Protein AF-A0A7Y2FUN9-F1 (afdb_monomer_lite)

pLDDT: mean 79.73, std 9.75, range [54.25, 91.06]

Structure (mmCIF, N/CA/C/O backbone):
data_AF-A0A7Y2FUN9-F1
#
_entry.id   AF-A0A7Y2FUN9-F1
#
loop_
_atom_site.group_PDB
_atom_site.id
_atom_site.type_symbol
_atom_site.label_atom_id
_atom_site.label_alt_id
_atom_site.label_comp_id
_atom_site.label_asym_id
_atom_site.label_entity_id
_atom_site.label_seq_id
_atom_site.pdbx_PDB_ins_code
_atom_site.Cartn_x
_atom_site.Cartn_y
_atom_site.Cartn_z
_atom_site.occupancy
_atom_site.B_iso_or_equiv
_atom_site.auth_seq_id
_atom_site.auth_comp_id
_atom_site.auth_asym_id
_atom_site.auth_atom_id
_atom_site.pdbx_PDB_model_num
ATOM 1 N N . SER A 1 1 ? 39.808 -18.293 -32.177 1.00 82.62 1 SER A N 1
ATOM 2 C CA . SER A 1 1 ? 39.380 -17.826 -33.513 1.00 82.62 1 SER A CA 1
ATOM 3 C C . SER A 1 1 ? 38.622 -16.516 -33.355 1.00 82.62 1 SER A C 1
ATOM 5 O O . SER A 1 1 ? 37.945 -16.348 -32.348 1.00 82.62 1 SER A O 1
ATOM 7 N N . LEU A 1 2 ? 38.736 -15.586 -34.310 1.00 87.00 2 LEU A N 1
ATOM 8 C CA . LEU A 1 2 ? 38.075 -14.269 -34.248 1.00 87.00 2 LEU A CA 1
ATOM 9 C C . LEU A 1 2 ? 36.550 -14.390 -34.024 1.00 87.00 2 LEU A C 1
ATOM 11 O O . LEU A 1 2 ? 35.965 -13.614 -33.278 1.00 87.00 2 LEU A O 1
ATOM 15 N N . GLY A 1 3 ? 35.929 -15.432 -34.592 1.00 87.19 3 GLY A N 1
ATOM 16 C CA . GLY A 1 3 ? 34.507 -15.733 -34.398 1.00 87.19 3 GLY A CA 1
ATOM 17 C C . GLY A 1 3 ? 34.121 -16.062 -32.952 1.00 87.19 3 GLY A C 1
ATOM 18 O O . GLY A 1 3 ? 33.076 -15.617 -32.496 1.00 87.19 3 GLY A O 1
ATOM 19 N N . ALA A 1 4 ? 34.974 -16.758 -32.193 1.00 86.56 4 ALA A N 1
ATOM 20 C CA . ALA A 1 4 ? 34.702 -17.047 -30.781 1.00 86.56 4 ALA A CA 1
ATOM 21 C C . ALA A 1 4 ? 34.724 -15.774 -29.918 1.00 86.56 4 ALA A C 1
ATOM 23 O O . ALA A 1 4 ? 33.929 -15.642 -28.992 1.00 86.56 4 ALA A O 1
ATOM 24 N N . LEU A 1 5 ? 35.593 -14.816 -30.258 1.00 91.06 5 LEU A N 1
ATOM 25 C CA . LEU A 1 5 ? 35.672 -13.523 -29.575 1.00 91.06 5 LEU A CA 1
ATOM 26 C C . LEU A 1 5 ? 34.407 -12.683 -29.820 1.00 91.06 5 LEU A C 1
ATOM 28 O O . LEU A 1 5 ? 33.891 -12.051 -28.904 1.00 91.06 5 LEU A O 1
ATOM 32 N N . LEU A 1 6 ? 33.883 -12.724 -31.047 1.00 91.00 6 LEU A N 1
ATOM 33 C CA . LEU A 1 6 ? 32.671 -12.005 -31.443 1.00 91.00 6 LEU A CA 1
ATOM 34 C C . LEU A 1 6 ? 31.428 -12.584 -30.749 1.00 91.00 6 LEU A C 1
ATOM 36 O O . LEU A 1 6 ? 30.619 -11.839 -30.201 1.00 91.00 6 LEU A O 1
ATOM 40 N N . VAL A 1 7 ? 31.323 -13.915 -30.685 1.00 88.44 7 VAL A N 1
ATOM 41 C CA . VAL A 1 7 ? 30.255 -14.602 -29.940 1.00 88.44 7 VAL A CA 1
ATOM 42 C C . VAL A 1 7 ? 30.332 -14.282 -28.445 1.00 88.44 7 VAL A C 1
ATOM 44 O O . VAL A 1 7 ? 29.310 -13.966 -27.840 1.00 88.44 7 VAL A O 1
ATOM 47 N N . ALA A 1 8 ? 31.530 -14.293 -27.854 1.00 88.31 8 ALA A N 1
ATOM 48 C CA . ALA A 1 8 ? 31.714 -13.928 -26.452 1.00 88.31 8 ALA A CA 1
ATOM 49 C C . ALA A 1 8 ? 31.281 -12.479 -26.163 1.00 88.31 8 ALA A C 1
ATOM 51 O O . ALA A 1 8 ? 30.641 -12.228 -25.144 1.00 88.31 8 ALA A O 1
ATOM 52 N N . LEU A 1 9 ? 31.569 -11.539 -27.071 1.00 89.88 9 LEU A N 1
ATOM 53 C CA . LEU A 1 9 ? 31.160 -10.137 -26.942 1.00 89.88 9 LEU A CA 1
ATOM 54 C C . LEU A 1 9 ? 29.630 -9.979 -26.977 1.00 89.88 9 LEU A C 1
ATOM 56 O O . LEU A 1 9 ? 29.065 -9.275 -26.146 1.00 89.88 9 LEU A O 1
ATOM 60 N N . VAL A 1 10 ? 28.951 -10.664 -27.903 1.00 87.50 10 VAL A N 1
ATOM 61 C CA . VAL A 1 10 ? 27.481 -10.626 -28.017 1.00 87.50 10 VAL A CA 1
ATOM 62 C C . VAL A 1 10 ? 26.814 -11.206 -26.770 1.00 87.50 10 VAL A C 1
ATOM 64 O O . VAL A 1 10 ? 25.850 -10.629 -26.260 1.00 87.50 10 VAL A O 1
ATOM 67 N N . LEU A 1 11 ? 27.344 -12.313 -26.243 1.00 85.06 11 LEU A N 1
ATOM 68 C CA . LEU A 1 11 ? 26.851 -12.916 -25.005 1.00 85.06 11 LEU A CA 1
ATOM 69 C C . LEU A 1 11 ? 27.076 -12.004 -23.795 1.00 85.06 11 LEU A C 1
ATOM 71 O O . LEU A 1 11 ? 26.181 -11.880 -22.965 1.00 85.06 11 LEU A O 1
ATOM 75 N N . LEU A 1 12 ? 28.225 -11.326 -23.718 1.00 85.56 12 LEU A N 1
ATOM 76 C CA . LEU A 1 12 ? 28.517 -10.358 -22.658 1.00 85.56 12 LEU A CA 1
ATOM 77 C C . LEU A 1 12 ? 27.546 -9.178 -22.674 1.00 85.56 12 LEU A C 1
ATOM 79 O O . LEU A 1 12 ? 27.010 -8.828 -21.630 1.00 85.56 12 LEU A O 1
ATOM 83 N N . VAL A 1 13 ? 27.287 -8.591 -23.843 1.00 82.75 13 VAL A N 1
ATOM 84 C CA . VAL A 1 13 ? 26.360 -7.455 -23.970 1.00 82.75 13 VAL A CA 1
ATOM 85 C C . VAL A 1 13 ? 24.930 -7.875 -23.627 1.00 82.75 13 VAL A C 1
ATOM 87 O O . VAL A 1 13 ? 24.243 -7.183 -22.878 1.00 82.75 13 VAL A O 1
ATOM 90 N N . SER A 1 14 ? 24.499 -9.039 -24.116 1.00 76.25 14 SER A N 1
ATOM 91 C CA . SER A 1 14 ? 23.151 -9.559 -23.852 1.00 76.25 14 SER A CA 1
ATOM 92 C C . SER A 1 14 ? 22.962 -9.923 -22.374 1.00 76.25 14 SER A C 1
ATOM 94 O O . SER A 1 14 ? 21.943 -9.592 -21.771 1.00 76.25 14 SER A O 1
ATOM 96 N N . GLY A 1 15 ? 23.968 -10.561 -21.769 1.00 74.50 15 GLY A N 1
ATOM 97 C CA . GLY A 1 15 ? 23.970 -10.916 -20.352 1.00 74.50 15 GLY A CA 1
ATOM 98 C C . GLY A 1 15 ? 24.065 -9.699 -19.435 1.00 74.50 15 GLY A C 1
ATOM 99 O O . GLY A 1 15 ? 23.396 -9.667 -18.408 1.00 74.50 15 GLY A O 1
ATOM 100 N N . ALA A 1 16 ? 24.828 -8.672 -19.817 1.00 79.00 16 ALA A N 1
ATOM 101 C CA . ALA A 1 16 ? 24.927 -7.427 -19.061 1.00 79.00 16 ALA A CA 1
ATOM 102 C C . ALA A 1 16 ? 23.596 -6.664 -19.033 1.00 79.00 16 ALA A C 1
ATOM 104 O O . ALA A 1 16 ? 23.243 -6.121 -17.993 1.00 79.00 16 ALA A O 1
ATOM 105 N N . GLY A 1 17 ? 22.833 -6.665 -20.133 1.00 72.62 17 GLY A N 1
ATOM 106 C CA . GLY A 1 17 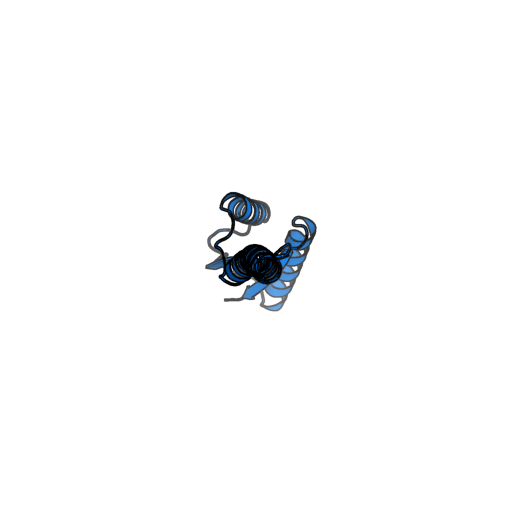? 21.495 -6.067 -20.169 1.00 72.62 17 GLY A CA 1
ATOM 107 C C . GLY A 1 17 ? 20.519 -6.755 -19.210 1.00 72.62 17 GLY A C 1
ATOM 108 O O . GLY A 1 17 ? 19.868 -6.083 -18.416 1.00 72.62 17 GLY A O 1
ATOM 109 N N . LEU A 1 18 ? 20.488 -8.092 -19.228 1.00 68.50 18 LEU A N 1
ATOM 110 C CA . LEU A 1 18 ? 19.686 -8.907 -18.304 1.00 68.50 18 LEU A CA 1
ATOM 111 C C . LEU A 1 18 ? 20.117 -8.733 -16.844 1.00 68.50 18 LEU A C 1
ATOM 113 O O . LEU A 1 18 ? 19.280 -8.651 -15.948 1.00 68.50 18 LEU A O 1
ATOM 117 N N . PHE A 1 19 ? 21.426 -8.672 -16.600 1.00 72.81 19 PHE A N 1
ATOM 118 C CA . PHE A 1 19 ? 21.967 -8.439 -15.269 1.00 72.81 19 PHE A CA 1
ATOM 119 C C . PHE A 1 19 ? 21.602 -7.046 -14.762 1.00 72.81 19 PHE A C 1
ATOM 121 O O . PHE A 1 19 ? 21.212 -6.906 -13.611 1.00 72.81 19 PHE A O 1
ATOM 128 N N . TRP A 1 20 ? 21.686 -6.024 -15.616 1.00 67.81 20 TRP A N 1
ATOM 129 C CA . TRP A 1 20 ? 21.338 -4.659 -15.246 1.00 67.81 20 TRP A CA 1
ATOM 130 C C . TRP A 1 20 ? 19.846 -4.517 -14.953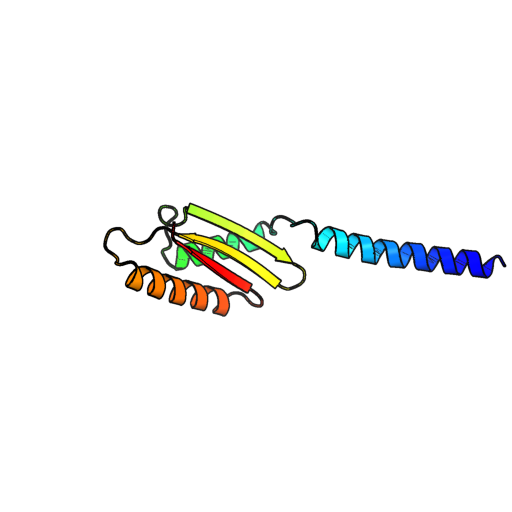 1.00 67.81 20 TRP A C 1
ATOM 132 O O . TRP A 1 20 ? 19.495 -3.943 -13.930 1.00 67.81 20 TRP A O 1
ATOM 142 N N . SER A 1 21 ? 18.966 -5.088 -15.783 1.00 62.81 21 SER A N 1
ATOM 143 C CA . SER A 1 21 ? 17.524 -5.067 -15.510 1.00 62.81 21 SER A CA 1
ATOM 144 C C . SER A 1 21 ? 17.179 -5.804 -14.216 1.00 62.81 21 SER A C 1
ATOM 146 O O . SER A 1 21 ? 16.436 -5.278 -13.399 1.00 62.81 21 SER A O 1
ATOM 148 N N . ALA A 1 22 ? 17.777 -6.976 -13.981 1.00 61.19 22 ALA A N 1
ATOM 149 C CA . ALA A 1 22 ? 17.554 -7.732 -12.752 1.00 61.19 22 ALA A CA 1
ATOM 150 C C . ALA A 1 22 ? 18.144 -7.037 -11.514 1.00 61.19 22 ALA A C 1
ATOM 152 O O . ALA A 1 22 ? 17.562 -7.113 -10.439 1.00 61.19 22 ALA A O 1
ATOM 153 N N . ALA A 1 23 ? 19.290 -6.363 -11.647 1.00 59.62 23 ALA A N 1
ATOM 154 C CA . ALA A 1 23 ? 19.901 -5.598 -10.565 1.00 59.62 23 ALA A CA 1
ATOM 155 C C . ALA A 1 23 ? 19.090 -4.340 -10.232 1.00 59.62 23 ALA A C 1
ATOM 157 O O . ALA A 1 23 ? 18.957 -4.018 -9.056 1.00 59.62 23 ALA A O 1
ATOM 158 N N . LEU A 1 24 ? 18.519 -3.665 -11.236 1.00 60.44 24 LEU A N 1
ATOM 159 C CA . LEU A 1 24 ? 17.585 -2.560 -11.019 1.00 60.44 24 LEU A CA 1
ATOM 160 C C . LEU A 1 24 ? 16.299 -3.046 -10.342 1.00 60.44 24 LEU A C 1
ATOM 162 O O . LEU A 1 24 ? 15.881 -2.427 -9.379 1.00 60.44 24 LEU A O 1
ATOM 166 N N . ASP A 1 25 ? 15.731 -4.185 -10.745 1.00 56.44 25 ASP A N 1
ATOM 167 C CA . ASP A 1 25 ? 14.568 -4.778 -10.059 1.00 56.44 25 ASP A CA 1
ATOM 168 C C . ASP A 1 25 ? 14.867 -5.200 -8.604 1.00 56.44 25 ASP A C 1
ATOM 170 O O . ASP A 1 25 ? 13.948 -5.375 -7.803 1.00 56.44 25 ASP A O 1
ATOM 174 N N . LEU A 1 26 ? 16.146 -5.392 -8.25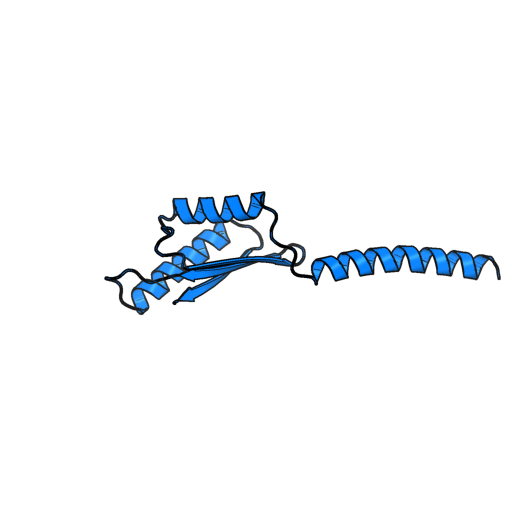5 1.00 55.75 26 LEU A N 1
ATOM 175 C CA . LEU A 1 26 ? 16.590 -5.774 -6.912 1.00 55.75 26 LEU A CA 1
ATOM 176 C C . LEU A 1 26 ? 16.868 -4.570 -6.004 1.00 55.75 26 LEU A C 1
ATOM 178 O O . LEU A 1 26 ? 16.814 -4.692 -4.780 1.00 55.75 26 LEU A O 1
ATOM 182 N N . VAL A 1 27 ? 17.202 -3.421 -6.590 1.00 54.25 27 VAL A N 1
ATOM 183 C CA . VAL A 1 27 ? 17.321 -2.154 -5.873 1.00 54.25 27 VAL A CA 1
ATOM 184 C C . VAL A 1 27 ? 15.910 -1.596 -5.783 1.00 54.25 27 VAL A C 1
ATOM 186 O O . VAL A 1 27 ? 15.398 -1.165 -6.804 1.00 54.25 27 VAL A O 1
ATOM 189 N N . ASP A 1 28 ? 15.283 -1.644 -4.598 1.00 55.00 28 ASP A N 1
ATOM 190 C CA . ASP A 1 28 ? 13.917 -1.147 -4.343 1.00 55.00 28 ASP A CA 1
ATOM 191 C C . ASP A 1 28 ? 13.703 0.217 -5.026 1.00 55.00 28 ASP A C 1
ATOM 193 O O . ASP A 1 28 ? 14.047 1.274 -4.487 1.00 55.00 28 ASP A O 1
ATOM 197 N N . HIS A 1 29 ? 13.172 0.197 -6.249 1.00 55.84 29 HIS A N 1
ATOM 198 C CA . HIS A 1 29 ? 12.883 1.415 -6.972 1.00 55.84 29 HIS A CA 1
ATOM 199 C C . HIS A 1 29 ? 11.660 2.037 -6.296 1.00 55.84 29 HIS A C 1
ATOM 201 O O . HIS A 1 29 ? 10.660 1.336 -6.092 1.00 55.84 29 HIS A O 1
ATOM 207 N N . PRO A 1 30 ? 11.722 3.328 -5.919 1.00 54.78 30 PRO A N 1
ATOM 208 C CA . PRO A 1 30 ? 10.545 4.023 -5.428 1.00 54.78 30 PRO A CA 1
ATOM 209 C C . PRO A 1 30 ? 9.448 3.915 -6.485 1.00 54.78 30 PRO A C 1
ATOM 211 O O . PRO A 1 30 ? 9.727 3.973 -7.687 1.00 54.78 30 PRO A O 1
ATOM 214 N N . LEU A 1 31 ? 8.223 3.684 -6.016 1.00 62.84 31 LEU A N 1
ATOM 215 C CA . LEU A 1 31 ? 7.070 3.462 -6.873 1.00 62.84 31 LEU A CA 1
ATOM 216 C C . LEU A 1 31 ? 6.906 4.599 -7.890 1.00 62.84 31 LEU A C 1
ATOM 218 O O . LEU A 1 31 ? 7.245 5.749 -7.602 1.00 62.84 31 LEU A O 1
ATOM 222 N N . ASP A 1 32 ? 6.369 4.290 -9.073 1.00 66.50 32 ASP A N 1
ATOM 223 C CA . ASP A 1 32 ? 6.005 5.341 -10.021 1.00 66.50 32 ASP A CA 1
ATOM 224 C C . ASP A 1 32 ?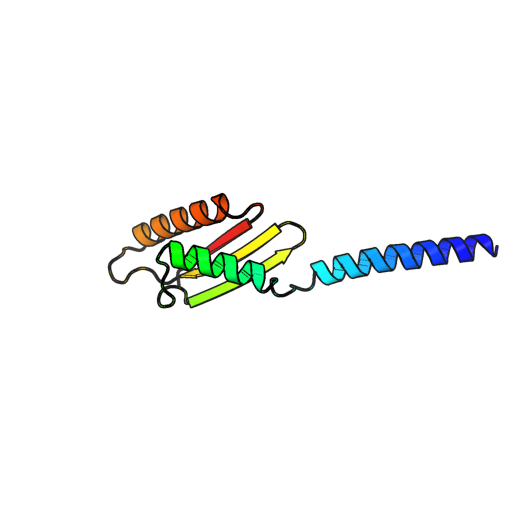 4.997 6.290 -9.334 1.00 66.50 32 ASP A C 1
ATOM 226 O O . ASP A 1 32 ? 4.008 5.807 -8.765 1.00 66.50 32 ASP A O 1
ATOM 230 N N . PRO A 1 33 ? 5.207 7.621 -9.367 1.00 64.25 33 PRO A N 1
ATOM 231 C CA . PRO A 1 33 ? 4.329 8.586 -8.704 1.00 64.25 33 PRO A CA 1
ATOM 232 C C . PRO A 1 33 ? 2.849 8.439 -9.088 1.00 64.25 33 PRO A C 1
ATOM 234 O O . PRO A 1 33 ? 1.961 8.771 -8.299 1.00 64.25 33 PRO A O 1
ATOM 237 N N . CYS A 1 34 ? 2.561 7.932 -10.292 1.00 66.75 34 CYS A N 1
ATOM 238 C CA . CYS A 1 34 ? 1.194 7.678 -10.743 1.00 66.75 34 CYS A CA 1
ATOM 239 C C . CYS A 1 34 ? 0.541 6.502 -10.001 1.00 66.75 34 CYS A C 1
ATOM 241 O O . CYS A 1 34 ? -0.652 6.541 -9.698 1.00 66.75 34 CYS A O 1
ATOM 243 N N . GLU A 1 35 ? 1.308 5.454 -9.698 1.00 70.25 35 GLU A N 1
ATOM 244 C CA . GLU A 1 35 ? 0.822 4.289 -8.957 1.00 70.25 35 GLU A CA 1
ATOM 245 C C . GLU A 1 35 ? 0.611 4.630 -7.483 1.00 70.25 35 GLU A C 1
ATOM 247 O O . GLU A 1 35 ? -0.414 4.268 -6.905 1.00 70.25 35 GLU A O 1
ATOM 252 N N . GLU A 1 36 ? 1.530 5.401 -6.902 1.00 75.00 36 GLU A N 1
ATOM 253 C CA . GLU A 1 36 ? 1.415 5.872 -5.523 1.00 75.00 36 GLU A CA 1
ATOM 254 C C . GLU A 1 36 ? 0.177 6.764 -5.349 1.00 75.00 36 GLU A C 1
ATOM 256 O O . GLU A 1 36 ? -0.608 6.577 -4.418 1.00 75.00 36 GLU A O 1
ATOM 261 N N . SER A 1 37 ? -0.075 7.666 -6.304 1.00 77.25 37 SER A N 1
ATOM 262 C CA . SER A 1 37 ? -1.271 8.512 -6.301 1.00 77.25 37 SER A CA 1
ATOM 263 C C . SER A 1 37 ? -2.572 7.703 -6.382 1.00 77.25 37 SER A C 1
ATOM 265 O O . SER A 1 37 ? -3.544 8.055 -5.712 1.00 77.25 37 SER A O 1
ATOM 267 N N . ASN A 1 38 ? -2.597 6.596 -7.133 1.00 79.81 38 ASN A N 1
ATOM 268 C CA . ASN A 1 38 ? -3.761 5.706 -7.189 1.00 79.81 38 ASN A CA 1
ATOM 269 C C . ASN A 1 38 ? -4.015 4.998 -5.852 1.00 79.81 38 ASN A C 1
ATOM 271 O O . ASN A 1 38 ? -5.168 4.918 -5.428 1.00 79.81 38 ASN A O 1
ATOM 275 N N . ILE A 1 39 ? -2.966 4.527 -5.169 1.00 80.38 39 ILE A N 1
ATOM 276 C CA . ILE A 1 39 ? -3.095 3.924 -3.832 1.00 80.38 39 ILE A CA 1
ATOM 277 C C . ILE A 1 39 ? -3.640 4.961 -2.846 1.00 80.38 39 ILE A C 1
ATOM 279 O O . ILE A 1 39 ? -4.612 4.688 -2.148 1.00 80.38 39 ILE A O 1
ATOM 283 N N . ILE A 1 40 ? -3.086 6.177 -2.838 1.00 80.88 40 ILE A N 1
ATOM 284 C CA . ILE A 1 40 ? -3.558 7.269 -1.973 1.00 80.88 40 ILE A CA 1
ATOM 285 C C . ILE A 1 40 ? -5.022 7.615 -2.273 1.00 80.88 40 ILE A C 1
ATOM 287 O O . ILE A 1 40 ? -5.809 7.839 -1.354 1.00 80.88 40 ILE A O 1
ATOM 291 N N . ARG A 1 41 ? -5.420 7.641 -3.551 1.00 81.56 41 ARG A N 1
ATOM 292 C CA . ARG A 1 41 ? -6.813 7.898 -3.935 1.00 81.56 41 ARG A CA 1
ATOM 293 C C . ARG A 1 41 ? -7.754 6.820 -3.400 1.00 81.56 41 ARG A C 1
ATOM 295 O O . ARG A 1 41 ? -8.779 7.169 -2.827 1.00 81.56 41 ARG A O 1
ATOM 302 N N . LEU A 1 42 ? -7.384 5.546 -3.529 1.00 81.31 42 LEU A N 1
ATOM 303 C CA . LEU A 1 42 ? -8.158 4.423 -2.993 1.00 81.31 42 LEU A CA 1
ATOM 304 C C . LEU A 1 42 ? -8.264 4.478 -1.463 1.00 81.31 42 LEU A C 1
ATOM 306 O O . LEU A 1 42 ? -9.331 4.223 -0.914 1.00 81.31 42 LEU A O 1
ATOM 310 N N . LEU A 1 43 ? -7.187 4.853 -0.767 1.00 81.50 43 LEU A N 1
ATOM 311 C CA . LEU A 1 43 ? -7.214 5.034 0.689 1.00 81.50 43 LEU A CA 1
ATOM 312 C C . LEU A 1 43 ? -8.171 6.163 1.106 1.00 81.50 43 LEU A C 1
ATOM 314 O O . LEU A 1 43 ? -8.950 5.984 2.042 1.00 81.50 43 LEU A O 1
ATOM 318 N N . ASN A 1 44 ? -8.177 7.282 0.375 1.00 81.44 44 ASN A N 1
ATOM 319 C CA . ASN A 1 44 ? -9.116 8.383 0.606 1.00 81.44 44 ASN A CA 1
ATOM 320 C C . ASN A 1 44 ? -10.575 7.992 0.306 1.00 81.44 44 ASN A C 1
ATOM 322 O O . ASN A 1 44 ? -11.472 8.388 1.044 1.00 81.44 44 ASN A O 1
ATOM 326 N N . GLU A 1 45 ? -10.824 7.213 -0.753 1.00 81.06 45 GLU A N 1
ATOM 327 C CA . GLU A 1 45 ? -12.160 6.682 -1.085 1.00 81.06 45 GLU A CA 1
ATOM 328 C C . GLU A 1 45 ? -12.710 5.763 0.023 1.00 81.06 45 GLU A C 1
ATOM 330 O O . GLU A 1 45 ? -13.922 5.678 0.207 1.00 81.06 45 GLU A O 1
ATOM 335 N N . LEU A 1 46 ? -11.825 5.118 0.789 1.00 74.25 46 LEU A N 1
ATOM 336 C CA . LEU A 1 46 ? -12.162 4.240 1.913 1.00 74.25 46 LEU A CA 1
ATOM 337 C C . LEU A 1 46 ? -12.208 4.965 3.266 1.00 74.25 46 LEU A C 1
ATOM 339 O O . LEU A 1 46 ? -12.229 4.313 4.309 1.00 74.25 46 LEU A O 1
ATOM 343 N N . GLU A 1 47 ? -12.203 6.301 3.255 1.00 75.81 47 GLU A N 1
ATOM 344 C CA . GLU A 1 47 ? -12.210 7.149 4.454 1.00 75.81 47 GLU A CA 1
ATOM 345 C C . GLU A 1 47 ? -11.055 6.829 5.430 1.00 75.81 47 GLU A C 1
ATOM 347 O O . GLU A 1 47 ? -11.133 7.092 6.636 1.00 75.81 47 GLU A O 1
ATOM 352 N N . ILE A 1 48 ? -9.948 6.268 4.919 1.00 76.06 48 ILE A N 1
ATOM 353 C CA . ILE A 1 48 ? -8.709 6.119 5.682 1.00 76.06 48 ILE A CA 1
ATOM 354 C C . ILE A 1 48 ? -8.035 7.484 5.698 1.00 76.06 48 ILE A C 1
ATOM 356 O O . ILE A 1 48 ? -7.244 7.837 4.827 1.00 76.06 48 ILE A O 1
ATOM 360 N N . ASP A 1 49 ? -8.412 8.267 6.700 1.00 68.75 49 ASP A N 1
ATOM 361 C CA . ASP A 1 49 ? -7.912 9.619 6.873 1.00 68.75 49 ASP A CA 1
ATOM 362 C C . ASP A 1 49 ? -6.394 9.622 7.125 1.00 68.75 49 ASP A C 1
ATOM 364 O O . ASP A 1 49 ? -5.838 8.687 7.717 1.00 68.75 49 ASP A O 1
ATOM 368 N N . ALA A 1 50 ? -5.716 10.709 6.754 1.00 63.44 50 ALA A N 1
ATOM 369 C CA . ALA A 1 50 ? -4.273 10.862 6.970 1.00 63.44 50 ALA A CA 1
ATOM 370 C C . ALA A 1 50 ? -3.895 10.767 8.461 1.00 63.44 50 ALA A C 1
ATOM 372 O O . ALA A 1 50 ? -2.780 10.397 8.807 1.00 63.44 50 ALA A O 1
ATOM 373 N N . ALA A 1 51 ? -4.843 11.052 9.360 1.00 63.25 51 ALA A N 1
ATOM 374 C CA . ALA A 1 51 ? -4.676 10.874 10.800 1.00 63.25 51 ALA A CA 1
ATOM 375 C C . ALA A 1 51 ? -4.571 9.397 11.233 1.00 63.25 51 ALA A C 1
ATOM 377 O O . ALA A 1 51 ? -4.035 9.112 12.303 1.00 63.25 51 ALA A O 1
ATOM 378 N N . ARG A 1 52 ? -5.096 8.460 10.431 1.00 78.00 52 ARG A N 1
ATOM 379 C CA . ARG A 1 52 ? -5.002 7.012 10.672 1.00 78.00 52 ARG A CA 1
ATOM 380 C C . ARG A 1 52 ? -3.825 6.369 9.954 1.00 78.00 52 ARG A C 1
ATOM 382 O O . ARG A 1 5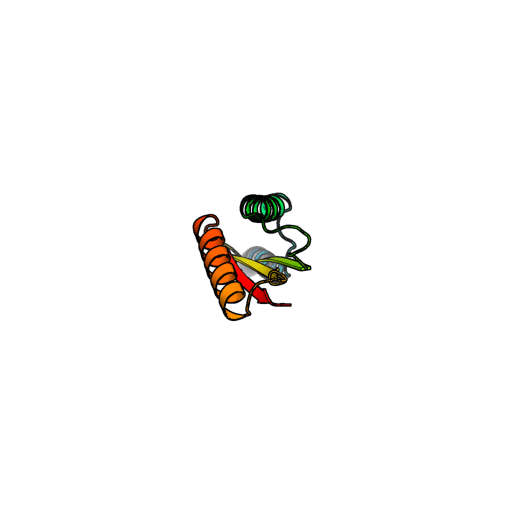2 ? -3.343 5.349 10.433 1.00 78.00 52 ARG A O 1
ATOM 389 N N . LEU A 1 53 ? -3.368 6.936 8.840 1.00 82.94 53 LEU A N 1
ATOM 390 C CA . LEU A 1 53 ? -2.214 6.442 8.092 1.00 82.94 53 LEU A CA 1
ATOM 391 C C . LEU A 1 53 ? -0.915 7.028 8.654 1.00 82.94 53 LEU A C 1
ATOM 393 O O . LEU A 1 53 ? -0.575 8.176 8.389 1.00 82.94 53 LEU A O 1
ATOM 397 N N . GLN A 1 54 ? -0.180 6.232 9.430 1.00 83.94 54 GLN A N 1
ATOM 398 C CA . GLN A 1 54 ? 1.075 6.672 10.041 1.00 83.94 54 GLN A CA 1
ATOM 399 C C . GLN A 1 54 ? 2.261 6.568 9.076 1.00 83.94 54 GLN A C 1
ATOM 401 O O . GLN A 1 54 ? 3.098 7.466 9.031 1.00 83.94 54 GLN A O 1
ATOM 406 N N . ASP A 1 55 ? 2.348 5.460 8.339 1.00 83.81 55 ASP A N 1
ATOM 407 C CA . ASP A 1 55 ? 3.392 5.218 7.341 1.00 83.81 55 ASP A CA 1
ATOM 408 C C . ASP A 1 55 ? 2.803 4.409 6.181 1.00 83.81 55 ASP A C 1
ATOM 410 O O . ASP A 1 55 ? 1.958 3.531 6.383 1.00 83.81 55 ASP A O 1
ATOM 414 N N . MET A 1 56 ? 3.268 4.696 4.970 1.00 85.25 56 MET A N 1
ATOM 415 C CA . MET A 1 56 ? 2.967 3.922 3.772 1.00 85.25 56 MET A CA 1
ATOM 416 C C . MET A 1 56 ? 4.266 3.685 3.024 1.00 85.25 56 MET A C 1
ATOM 418 O O . MET A 1 56 ? 4.982 4.621 2.676 1.00 85.25 56 MET A O 1
ATOM 422 N N . ARG A 1 57 ? 4.539 2.421 2.720 1.00 84.12 57 ARG A N 1
ATOM 423 C CA . ARG A 1 57 ? 5.662 2.032 1.876 1.00 84.12 57 ARG A CA 1
ATOM 424 C C . ARG A 1 57 ? 5.134 1.210 0.731 1.00 84.12 57 ARG A C 1
ATOM 426 O O . ARG A 1 57 ? 4.491 0.189 0.944 1.00 84.12 57 ARG A O 1
ATOM 433 N N . ALA A 1 58 ? 5.427 1.640 -0.482 1.00 84.19 58 ALA A N 1
ATOM 434 C CA . ALA A 1 58 ? 5.087 0.886 -1.669 1.00 84.19 58 ALA A CA 1
ATOM 435 C C . ALA A 1 58 ? 6.359 0.609 -2.464 1.00 84.19 58 ALA A C 1
ATOM 437 O O . ALA A 1 58 ? 7.186 1.498 -2.667 1.00 84.19 58 ALA A O 1
ATOM 438 N N . ARG A 1 59 ? 6.523 -0.640 -2.890 1.00 81.81 59 ARG A N 1
ATOM 439 C CA . ARG A 1 59 ? 7.652 -1.081 -3.710 1.00 81.81 59 ARG A CA 1
ATOM 440 C C . ARG A 1 59 ? 7.168 -2.044 -4.779 1.00 81.81 59 ARG A C 1
ATOM 442 O O . ARG A 1 59 ? 6.235 -2.815 -4.558 1.00 81.81 59 ARG A O 1
ATOM 449 N N . ARG A 1 60 ? 7.824 -2.034 -5.931 1.00 79.19 60 ARG A N 1
ATOM 450 C CA . ARG A 1 60 ? 7.526 -2.941 -7.040 1.00 79.19 60 ARG A CA 1
ATOM 451 C C . ARG A 1 60 ? 8.679 -3.922 -7.200 1.00 79.19 60 ARG A C 1
ATOM 453 O O . ARG A 1 60 ? 9.829 -3.506 -7.226 1.00 79.19 60 ARG A O 1
ATOM 460 N N . ALA A 1 61 ? 8.368 -5.211 -7.309 1.00 77.12 61 ALA A N 1
ATOM 461 C CA . ALA A 1 61 ? 9.347 -6.231 -7.678 1.00 77.12 61 ALA A CA 1
ATOM 462 C C . ALA A 1 61 ? 8.799 -7.030 -8.867 1.00 77.12 61 ALA A C 1
ATOM 464 O O . ALA A 1 61 ? 7.903 -7.871 -8.726 1.00 77.12 61 ALA A O 1
ATOM 465 N N . GLY A 1 62 ? 9.304 -6.714 -10.062 1.00 78.25 62 GLY A N 1
ATOM 466 C CA . GLY A 1 62 ? 8.764 -7.210 -11.325 1.00 78.25 62 GLY A CA 1
ATOM 467 C C . GLY A 1 62 ? 7.298 -6.803 -11.526 1.00 78.25 62 GLY A C 1
ATOM 468 O O . GLY A 1 62 ? 6.935 -5.629 -11.439 1.00 78.25 62 GLY A O 1
ATOM 469 N N . CYS A 1 63 ? 6.429 -7.784 -11.784 1.00 77.38 63 CYS A N 1
ATOM 470 C CA . CYS A 1 63 ? 4.995 -7.548 -11.990 1.00 77.38 63 CYS A CA 1
ATOM 471 C C . CYS A 1 63 ? 4.199 -7.369 -10.687 1.00 77.38 63 CYS A C 1
ATOM 473 O O . CYS A 1 63 ? 3.039 -6.967 -10.754 1.00 77.38 63 CYS A O 1
ATOM 475 N N . ASN A 1 64 ? 4.800 -7.649 -9.527 1.00 79.75 64 ASN A N 1
ATOM 476 C CA . ASN A 1 64 ? 4.115 -7.598 -8.240 1.00 79.75 64 ASN A CA 1
ATOM 477 C C . ASN A 1 64 ? 4.337 -6.248 -7.552 1.00 79.75 64 ASN A C 1
ATOM 479 O O . ASN A 1 64 ? 5.459 -5.732 -7.507 1.00 79.75 64 ASN A O 1
ATOM 483 N N . LEU A 1 65 ? 3.262 -5.703 -6.997 1.00 84.81 65 LEU A N 1
ATOM 484 C CA . LEU A 1 65 ? 3.258 -4.482 -6.205 1.00 84.81 65 LEU A CA 1
ATOM 485 C C . LEU A 1 65 ? 3.124 -4.860 -4.729 1.00 84.81 65 LEU A C 1
ATOM 487 O O . LEU A 1 65 ? 2.181 -5.538 -4.352 1.00 84.81 65 LEU A O 1
ATOM 491 N N . PHE A 1 66 ? 4.048 -4.423 -3.886 1.00 87.56 66 PHE A N 1
ATOM 492 C CA . PHE A 1 66 ? 3.997 -4.660 -2.446 1.00 87.56 66 PHE A CA 1
ATOM 493 C C . PHE A 1 66 ? 3.677 -3.348 -1.749 1.00 87.56 66 PHE A C 1
ATOM 495 O O . PHE A 1 66 ? 4.412 -2.372 -1.912 1.00 87.56 66 PHE A O 1
ATOM 502 N N . VAL A 1 67 ? 2.598 -3.331 -0.973 1.00 88.38 67 VAL A N 1
ATOM 503 C CA . VAL A 1 67 ? 2.158 -2.151 -0.225 1.00 88.38 67 VAL A CA 1
ATOM 504 C C . VAL A 1 67 ? 2.110 -2.498 1.253 1.00 88.38 67 VAL A C 1
ATOM 506 O O . VAL A 1 67 ? 1.393 -3.399 1.678 1.00 88.38 67 VAL A O 1
ATOM 509 N N . GLU A 1 68 ? 2.876 -1.767 2.044 1.00 89.88 68 GLU A N 1
ATOM 510 C CA . GLU A 1 68 ? 2.896 -1.862 3.491 1.00 89.88 68 GLU A CA 1
ATOM 511 C C . GLU A 1 68 ? 2.267 -0.601 4.083 1.00 89.88 68 GLU A C 1
ATOM 513 O O . GLU A 1 68 ? 2.728 0.513 3.835 1.00 89.88 68 GLU A O 1
ATOM 518 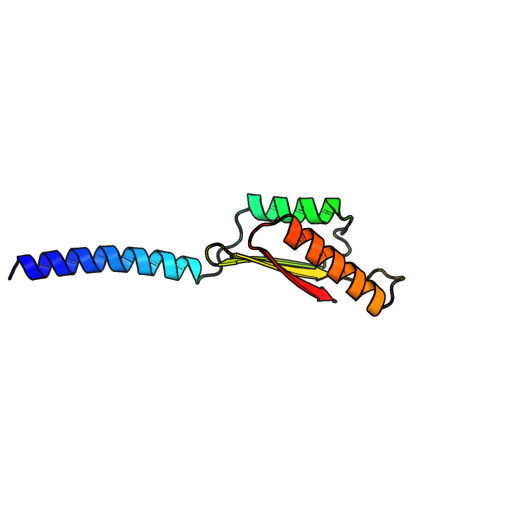N N . LEU A 1 69 ? 1.202 -0.783 4.859 1.00 89.56 69 LEU A N 1
ATOM 519 C CA . LEU A 1 69 ? 0.465 0.288 5.520 1.00 89.56 69 LEU A CA 1
ATOM 520 C C . LEU A 1 69 ? 0.621 0.142 7.027 1.00 89.56 69 LEU A C 1
ATOM 522 O O . LEU A 1 69 ? 0.376 -0.931 7.575 1.00 89.56 69 LEU A O 1
ATOM 526 N N . THR A 1 70 ? 0.980 1.225 7.705 1.00 88.69 70 THR A N 1
ATOM 527 C CA . THR A 1 70 ? 0.950 1.305 9.167 1.00 88.69 70 THR A CA 1
ATOM 528 C C . THR A 1 70 ? -0.235 2.168 9.571 1.00 88.69 70 THR A C 1
ATOM 530 O O . THR A 1 70 ? -0.251 3.370 9.299 1.00 88.69 70 THR A O 1
ATOM 533 N N . LEU A 1 71 ? -1.244 1.541 10.177 1.00 88.25 71 LEU A N 1
ATOM 534 C CA . LEU A 1 71 ? -2.514 2.172 10.517 1.00 88.25 71 LEU A CA 1
ATOM 535 C C . LEU A 1 71 ? -2.727 2.246 12.029 1.00 88.25 71 LEU A C 1
ATOM 537 O O . LEU A 1 71 ? -2.426 1.310 12.772 1.00 88.25 71 LEU A O 1
ATOM 541 N N . LEU A 1 72 ? -3.318 3.354 12.464 1.00 86.00 72 LEU A N 1
ATOM 542 C CA . LEU A 1 72 ? -3.820 3.533 13.819 1.00 86.00 72 LEU A CA 1
ATOM 543 C C . LEU A 1 72 ? -5.284 3.073 13.897 1.00 86.00 72 LEU A C 1
ATOM 545 O O . LEU A 1 72 ? -6.099 3.462 13.050 1.00 86.00 72 LEU A O 1
ATOM 549 N N . PRO A 1 73 ? -5.650 2.271 14.911 1.00 84.12 73 PRO A N 1
ATOM 550 C CA . PRO A 1 73 ? -7.037 1.891 15.136 1.00 84.12 73 PRO A CA 1
ATOM 551 C C . PRO A 1 73 ? -7.878 3.113 15.527 1.00 84.12 73 PRO A C 1
ATOM 553 O O . PRO A 1 73 ? -7.372 4.118 16.036 1.00 84.12 73 PRO A O 1
ATOM 556 N N . ALA A 1 74 ? -9.191 3.039 15.306 1.00 82.56 74 ALA A N 1
ATOM 557 C CA . ALA A 1 74 ? -10.094 4.077 15.785 1.00 82.56 74 ALA A CA 1
ATOM 558 C C . ALA A 1 74 ? -10.030 4.187 17.316 1.00 82.56 74 ALA A C 1
ATOM 560 O O . ALA A 1 74 ? -9.999 3.172 18.006 1.00 82.56 74 ALA A O 1
ATOM 561 N N . ALA A 1 75 ? -10.112 5.406 17.859 1.00 79.12 75 ALA A N 1
ATOM 562 C CA . ALA A 1 75 ? -10.067 5.641 19.308 1.00 79.12 75 ALA A CA 1
ATOM 563 C C . ALA A 1 75 ? -11.165 4.901 20.105 1.00 79.12 75 ALA A C 1
ATOM 565 O O . ALA A 1 75 ? -11.051 4.747 21.317 1.00 79.12 75 ALA A O 1
ATOM 566 N N . ASN A 1 76 ? -12.234 4.464 19.436 1.00 82.88 76 ASN A N 1
ATOM 567 C CA . ASN A 1 76 ? -13.370 3.746 20.006 1.00 82.88 76 ASN A CA 1
ATOM 568 C C . ASN A 1 76 ? -13.455 2.268 19.582 1.00 82.88 76 ASN A C 1
ATOM 570 O O . ASN A 1 76 ? -14.440 1.622 19.931 1.00 82.88 76 ASN A O 1
ATOM 574 N N . GLN A 1 77 ? -12.479 1.744 18.835 1.00 82.88 77 GLN A N 1
ATOM 575 C CA . GLN A 1 77 ? -12.462 0.345 18.408 1.00 82.88 77 GLN A CA 1
ATOM 576 C C . GLN A 1 77 ? -11.611 -0.512 19.339 1.00 82.88 77 GLN A C 1
ATOM 578 O O . GLN A 1 77 ? -10.536 -0.118 19.794 1.00 82.88 77 GLN A O 1
ATOM 583 N N . SER A 1 78 ? -12.077 -1.732 19.575 1.00 87.44 78 SER A N 1
ATOM 584 C CA . SER A 1 78 ? -11.248 -2.794 20.130 1.00 87.44 78 SER A CA 1
ATOM 585 C C . SER A 1 78 ? -10.219 -3.281 19.103 1.00 87.44 78 SER A C 1
ATOM 587 O O . SER A 1 78 ? -10.383 -3.123 17.894 1.00 87.44 78 SER A O 1
ATOM 589 N N . PHE A 1 79 ? -9.160 -3.937 19.581 1.00 83.50 79 PHE A N 1
ATOM 590 C CA . PHE A 1 79 ? -8.138 -4.521 18.706 1.00 83.50 79 PHE A CA 1
ATOM 591 C C . PHE A 1 79 ? -8.727 -5.513 17.686 1.00 83.50 79 PHE A C 1
ATOM 593 O O . PHE A 1 79 ? -8.307 -5.529 16.533 1.00 83.50 79 PHE A O 1
ATOM 600 N N . ALA A 1 80 ? -9.724 -6.308 18.094 1.00 86.50 80 ALA A N 1
ATOM 601 C CA . ALA A 1 80 ? -10.382 -7.275 17.218 1.00 86.50 80 ALA A CA 1
ATOM 602 C C . ALA A 1 80 ? -11.184 -6.591 16.095 1.00 86.50 80 ALA A C 1
ATOM 604 O O . ALA A 1 80 ? -11.062 -6.982 14.938 1.00 86.50 80 ALA A O 1
ATOM 605 N N . GLU A 1 81 ? -11.937 -5.535 16.417 1.00 86.00 81 GLU A N 1
ATOM 606 C CA . GLU A 1 81 ? -12.697 -4.751 15.429 1.00 86.00 81 GLU A CA 1
ATOM 607 C C . GLU A 1 81 ? -11.769 -4.012 14.458 1.00 86.00 81 GLU A C 1
ATOM 609 O O . GLU A 1 81 ? -12.034 -3.959 13.258 1.00 86.00 81 GLU A O 1
ATOM 614 N N . ALA A 1 82 ? -10.652 -3.474 14.957 1.00 84.88 82 ALA A N 1
ATOM 615 C CA . ALA A 1 82 ? -9.636 -2.861 14.111 1.00 84.88 82 ALA A CA 1
ATOM 616 C C . ALA A 1 82 ? -9.017 -3.893 13.156 1.00 84.88 82 ALA A C 1
ATOM 618 O O . ALA A 1 82 ? -8.882 -3.630 11.963 1.00 84.88 82 ALA A O 1
ATOM 619 N N . GLN A 1 83 ? -8.695 -5.091 13.651 1.00 86.00 83 GLN A N 1
ATOM 620 C CA . GLN A 1 83 ? -8.145 -6.163 12.825 1.00 86.00 83 GLN A CA 1
ATOM 621 C C . GLN A 1 83 ? -9.126 -6.615 11.732 1.00 86.00 83 GLN A C 1
ATOM 623 O O . GLN A 1 83 ? -8.704 -6.843 10.598 1.00 86.00 83 GLN A O 1
ATOM 628 N N . GLU A 1 84 ? -10.420 -6.715 12.043 1.00 88.94 84 GLU A N 1
ATOM 629 C CA . GLU A 1 84 ? -11.466 -7.029 11.063 1.00 88.94 84 GLU A CA 1
ATOM 630 C C . GLU A 1 84 ? -11.602 -5.919 10.010 1.00 88.94 84 GLU A C 1
ATOM 632 O O . GLU A 1 84 ? -11.522 -6.197 8.812 1.00 88.94 84 GLU A O 1
ATOM 637 N N . SER A 1 85 ? -11.663 -4.655 10.442 1.00 85.44 85 SER A N 1
ATOM 638 C CA . SER A 1 85 ? -11.694 -3.494 9.544 1.00 85.44 85 SER A CA 1
ATOM 639 C C . SER A 1 85 ? -10.477 -3.443 8.616 1.00 85.44 85 SER A C 1
ATOM 641 O O . SER A 1 85 ? -10.604 -3.103 7.439 1.00 85.44 85 SER A O 1
ATOM 643 N N . PHE A 1 86 ? -9.288 -3.781 9.116 1.00 87.88 86 PHE A N 1
ATOM 644 C CA . PHE A 1 86 ? -8.075 -3.829 8.302 1.00 87.88 86 PHE A CA 1
ATOM 645 C C . PHE A 1 86 ? -8.065 -5.030 7.355 1.00 87.88 86 PHE A C 1
ATOM 647 O O . PHE A 1 86 ? -7.603 -4.911 6.222 1.00 87.88 86 PHE A O 1
ATOM 654 N N . ALA A 1 87 ? -8.612 -6.176 7.763 1.00 88.38 87 ALA A N 1
ATOM 655 C CA . ALA A 1 87 ? -8.767 -7.321 6.873 1.00 88.38 87 ALA A CA 1
ATOM 656 C C . ALA A 1 87 ? -9.718 -7.015 5.703 1.00 88.38 87 ALA A C 1
ATOM 658 O O . ALA A 1 87 ? -9.461 -7.450 4.579 1.00 88.38 87 ALA A O 1
ATOM 659 N N . ASP A 1 88 ? -10.783 -6.251 5.947 1.00 88.88 88 ASP A N 1
ATOM 660 C CA . ASP A 1 88 ? -11.697 -5.794 4.900 1.00 88.88 88 ASP A CA 1
ATOM 661 C C . ASP A 1 88 ? -11.030 -4.769 3.971 1.00 88.88 88 ASP A C 1
ATOM 663 O O . ASP A 1 88 ? -11.119 -4.911 2.750 1.00 88.88 88 ASP A O 1
ATOM 667 N N . LEU A 1 89 ? -10.276 -3.809 4.522 1.00 86.25 89 LEU A N 1
ATOM 668 C CA . LEU A 1 89 ? -9.467 -2.859 3.746 1.00 86.25 89 LEU A CA 1
ATOM 669 C C . LEU A 1 89 ? -8.471 -3.580 2.829 1.00 86.25 89 LEU A C 1
ATOM 671 O O . LEU A 1 89 ? -8.389 -3.282 1.637 1.00 86.25 89 LEU A O 1
ATOM 675 N N . ARG A 1 90 ? -7.746 -4.567 3.368 1.00 89.06 90 ARG A N 1
ATOM 676 C CA . ARG A 1 90 ? -6.815 -5.401 2.603 1.00 89.06 90 ARG A CA 1
ATOM 677 C C . ARG A 1 90 ? -7.522 -6.066 1.423 1.00 89.06 90 ARG A C 1
ATOM 679 O O . ARG A 1 90 ? -7.068 -5.922 0.292 1.00 89.06 90 ARG A O 1
ATOM 686 N N . ARG A 1 91 ? -8.645 -6.749 1.675 1.00 89.19 91 ARG A N 1
ATOM 687 C CA . ARG A 1 91 ? -9.433 -7.411 0.620 1.00 89.19 91 ARG A CA 1
ATOM 688 C C . ARG A 1 91 ? -9.912 -6.414 -0.435 1.00 89.19 91 ARG A C 1
ATOM 690 O O . ARG A 1 91 ? -9.907 -6.729 -1.623 1.00 89.19 91 ARG A O 1
ATOM 697 N N . HIS A 1 92 ? -10.294 -5.208 -0.021 1.00 86.75 92 HIS A N 1
ATOM 698 C CA . HIS A 1 92 ? -10.734 -4.165 -0.939 1.00 86.75 92 HIS A CA 1
ATOM 699 C C . HIS A 1 92 ? -9.603 -3.701 -1.867 1.00 86.75 92 HIS A C 1
ATOM 701 O O . HIS A 1 92 ? -9.801 -3.635 -3.082 1.00 86.75 92 HIS A O 1
ATOM 707 N N . LEU A 1 93 ? -8.408 -3.460 -1.322 1.00 84.62 93 LEU A N 1
ATOM 708 C CA . LEU A 1 93 ? -7.223 -3.072 -2.094 1.00 84.62 93 LEU A CA 1
ATOM 709 C C . LEU A 1 93 ? -6.770 -4.186 -3.046 1.00 84.62 93 LEU A C 1
ATOM 711 O O . LEU A 1 93 ? -6.537 -3.922 -4.224 1.00 84.62 93 LEU A O 1
ATOM 715 N N . GLU A 1 94 ? -6.730 -5.433 -2.571 1.00 88.50 94 GLU A N 1
ATOM 716 C CA . GLU A 1 94 ? -6.393 -6.607 -3.388 1.00 88.50 94 GLU A CA 1
ATOM 717 C C . GLU A 1 94 ? -7.403 -6.844 -4.525 1.00 88.50 94 GLU A C 1
ATOM 719 O O . GLU A 1 94 ? -7.037 -7.346 -5.585 1.00 88.50 94 GLU A O 1
ATOM 724 N N . SER A 1 95 ? -8.671 -6.448 -4.348 1.00 87.94 95 SER A N 1
ATOM 725 C CA . SER A 1 95 ? -9.693 -6.562 -5.400 1.00 87.94 95 SER A CA 1
ATOM 726 C C . SER A 1 95 ? -9.603 -5.481 -6.486 1.00 87.94 95 SER A C 1
ATOM 728 O O . SER A 1 95 ? -10.016 -5.725 -7.619 1.00 87.94 95 SER A O 1
ATOM 730 N N . HIS A 1 96 ? -9.058 -4.303 -6.163 1.00 83.38 96 HIS A N 1
ATOM 731 C CA . HIS A 1 96 ? -8.956 -3.168 -7.089 1.00 83.38 96 HIS A CA 1
ATOM 732 C C . HIS A 1 96 ? -7.595 -3.077 -7.785 1.00 83.38 96 HIS A C 1
ATOM 734 O O . HIS A 1 96 ? -7.497 -2.514 -8.877 1.00 83.38 96 HIS A O 1
ATOM 740 N N . LEU A 1 97 ? -6.546 -3.637 -7.182 1.00 81.06 97 LEU A N 1
ATOM 741 C CA . LEU A 1 97 ? -5.188 -3.608 -7.711 1.00 81.06 97 LEU A CA 1
ATOM 742 C C . LEU A 1 97 ? -4.750 -5.026 -8.088 1.00 81.06 97 LEU A C 1
ATOM 744 O O . LEU A 1 97 ? -4.588 -5.904 -7.246 1.00 81.06 97 LEU A O 1
ATOM 748 N N . SER A 1 98 ? -4.542 -5.259 -9.382 1.00 80.69 98 SER A N 1
ATOM 749 C CA . SER A 1 98 ? -4.065 -6.556 -9.868 1.00 80.69 98 SER A CA 1
ATOM 750 C C . SER A 1 98 ? -2.599 -6.777 -9.491 1.00 80.69 98 SER A C 1
ATOM 752 O O . SER A 1 98 ? -1.758 -5.922 -9.758 1.00 80.69 98 SER A O 1
ATOM 754 N N . GLY A 1 99 ? -2.287 -7.943 -8.916 1.00 82.69 99 GLY A N 1
ATOM 755 C CA . GLY A 1 99 ? -0.914 -8.305 -8.549 1.00 82.69 99 GLY A CA 1
ATOM 756 C C . GLY A 1 99 ? -0.358 -7.512 -7.364 1.00 82.69 99 GLY A C 1
ATOM 757 O O . GLY A 1 99 ? 0.858 -7.335 -7.278 1.00 82.69 99 GLY A O 1
ATOM 758 N N . VAL A 1 100 ? -1.230 -7.011 -6.482 1.00 86.00 100 VAL A N 1
ATOM 759 C CA . VAL A 1 100 ? -0.818 -6.347 -5.244 1.00 86.00 100 VAL A CA 1
ATOM 760 C C . VAL A 1 100 ? -0.767 -7.339 -4.081 1.00 86.00 100 VAL A C 1
ATOM 762 O O . VAL A 1 100 ? -1.656 -8.174 -3.930 1.00 86.00 100 VAL A O 1
ATOM 765 N N . ASP A 1 101 ? 0.258 -7.227 -3.246 1.00 88.12 101 ASP A N 1
ATOM 766 C CA . ASP A 1 101 ? 0.336 -7.861 -1.933 1.00 88.12 101 ASP A CA 1
ATOM 767 C C . ASP A 1 101 ? 0.341 -6.757 -0.875 1.00 88.12 101 ASP A C 1
ATOM 769 O O . ASP A 1 101 ? 1.236 -5.904 -0.850 1.00 88.12 101 ASP A O 1
ATOM 773 N N . VAL A 1 102 ? -0.703 -6.735 -0.046 1.00 89.38 102 VAL A N 1
ATOM 774 C CA . VAL A 1 102 ? -0.928 -5.678 0.941 1.00 89.38 102 VAL A CA 1
ATOM 775 C C . VAL A 1 102 ? -0.719 -6.226 2.344 1.00 89.38 102 VAL A C 1
ATOM 777 O O . VAL A 1 102 ? -1.400 -7.153 2.793 1.00 89.38 102 VAL A O 1
ATOM 780 N N . VAL A 1 103 ? 0.189 -5.591 3.078 1.00 90.56 103 VAL A N 1
ATOM 781 C CA . VAL A 1 103 ? 0.450 -5.867 4.489 1.00 90.56 103 VAL A CA 1
ATOM 782 C C . VAL A 1 103 ? 0.026 -4.658 5.309 1.00 90.56 103 VAL A C 1
ATOM 784 O O . VAL A 1 103 ? 0.513 -3.553 5.095 1.00 90.56 103 VAL A O 1
ATOM 787 N N . ILE A 1 104 ? -0.869 -4.871 6.273 1.00 89.62 104 ILE A N 1
ATOM 788 C CA . ILE A 1 104 ? -1.321 -3.824 7.192 1.00 89.62 104 ILE A CA 1
ATOM 789 C C . ILE A 1 104 ? -0.782 -4.136 8.586 1.00 89.62 104 ILE A C 1
ATOM 791 O O . ILE A 1 104 ? -1.024 -5.217 9.127 1.00 89.62 104 ILE A O 1
ATOM 795 N N . LYS A 1 105 ? -0.047 -3.185 9.158 1.00 87.44 105 LYS A N 1
ATOM 796 C CA . LYS A 1 105 ? 0.472 -3.206 10.525 1.00 87.44 105 LYS A CA 1
ATOM 797 C C . LYS A 1 105 ? -0.327 -2.240 11.388 1.00 87.44 105 LYS A C 1
ATOM 799 O O . LYS A 1 105 ? -0.716 -1.169 10.931 1.00 87.44 105 LYS A O 1
ATOM 804 N N . ILE A 1 106 ? -0.545 -2.631 12.637 1.00 83.81 106 ILE A N 1
ATOM 805 C CA . ILE A 1 106 ? -1.182 -1.791 13.652 1.00 83.81 106 ILE A CA 1
ATOM 806 C C . ILE A 1 106 ? -0.066 -1.124 14.454 1.00 83.81 106 ILE A C 1
ATOM 808 O O . ILE A 1 106 ? 0.844 -1.825 14.906 1.00 83.81 106 ILE A O 1
ATOM 812 N N . ALA A 1 107 ? -0.121 0.203 14.566 1.00 78.50 107 ALA A N 1
ATOM 813 C CA . ALA A 1 107 ? 0.813 1.003 15.361 1.00 78.50 107 ALA A CA 1
ATOM 814 C C . ALA A 1 107 ? 0.495 0.984 16.861 1.00 78.50 107 ALA A C 1
ATOM 816 O O . ALA A 1 107 ? -0.706 0.897 17.213 1.00 78.50 107 ALA A O 1
#

Radius of gyration: 20.84 Å; chains: 1; bounding box: 53×29×54 Å

Foldseek 3Di:
DVVVVVVVVVCVVVVVVVVVVQVVLVPFDQDDPVVVVVVVVLCVVVVVDPVFFPDWGWTDRPPAIEIETEGEADPPDDPVRSVVSVVVVQVSCPVVDPRYDYHYHYD

Sequence (107 aa):
SLGALLVALVLLVSGAGLFWSAALDLVDHPLDPCEESNIIRLLNELEIDAARLQDMRARRAGCNLFVELTLLPAANQSFAEAQESFADLRRHLESHLSGVDVVIKIA

Secondary structure (DSSP, 8-state):
-HHHHHHHHHHHHHHHHHHHHHHHHHS-PBPPHHHHHHHHHHHHHTT--TTTEEEEEEEEETTEEEEEEEEPPPTT--HHHHHHHHHHHHHHHHHHSTTEEEEEEE-